Protein AF-X1LHU5-F1 (afdb_monomer_lite)

Secondary structure (DSSP, 8-state):
-PPPPEEE-TTT--EEEPEE-TTS-EEEE-TTT--EEE--SHHHHHHHHHHHHHHHTS----

Radius of gyration: 11.69 Å; chains: 1; bounding box: 28×23×27 Å

Structure (mmCIF, N/CA/C/O backbone):
data_AF-X1LHU5-F1
#
_entry.id   AF-X1LHU5-F1
#
loop_
_atom_site.group_PDB
_atom_site.id
_atom_site.type_symbol
_atom_site.label_atom_id
_atom_site.label_alt_id
_atom_site.label_comp_id
_atom_site.label_asym_id
_atom_site.label_entity_id
_atom_site.label_seq_id
_atom_site.pdbx_PDB_ins_code
_atom_site.Cartn_x
_atom_site.Cartn_y
_atom_site.Cartn_z
_atom_site.occupancy
_atom_site.B_iso_or_equiv
_atom_site.auth_seq_id
_atom_site.auth_comp_id
_atom_site.auth_asym_id
_atom_site.auth_atom_id
_atom_site.pdbx_PDB_model_num
ATOM 1 N N . MET A 1 1 ? -2.647 -17.180 13.460 1.00 40.44 1 MET A N 1
ATOM 2 C CA . MET A 1 1 ? -3.434 -16.464 12.434 1.00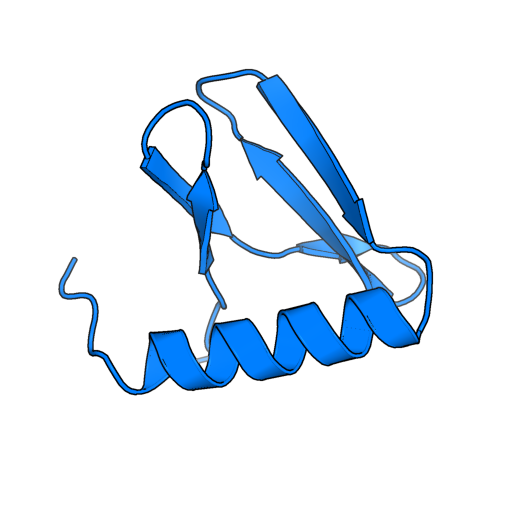 40.44 1 MET A CA 1
ATOM 3 C C . MET A 1 1 ? -2.616 -15.268 11.991 1.00 40.44 1 MET A C 1
ATOM 5 O O . MET A 1 1 ? -2.354 -14.402 12.818 1.00 40.44 1 MET A O 1
ATOM 9 N N . ASP A 1 2 ? -2.152 -15.251 10.744 1.00 51.03 2 ASP A N 1
ATOM 10 C CA . ASP A 1 2 ? -1.430 -14.099 10.200 1.00 51.03 2 ASP A CA 1
ATOM 11 C C . ASP A 1 2 ? -2.377 -12.900 10.093 1.00 51.03 2 ASP A C 1
ATOM 13 O O . ASP A 1 2 ? -3.465 -13.002 9.525 1.00 51.03 2 ASP A O 1
ATOM 17 N N . LYS A 1 3 ? -1.986 -11.756 10.663 1.00 63.50 3 LYS A N 1
ATOM 18 C CA . LYS A 1 3 ? -2.751 -10.513 10.525 1.00 63.50 3 LYS A CA 1
ATOM 19 C C . LYS A 1 3 ? -2.635 -10.003 9.088 1.00 63.50 3 LYS A C 1
ATOM 21 O O . LYS A 1 3 ? -1.533 -9.739 8.607 1.00 63.50 3 LYS A O 1
ATOM 26 N N . ILE A 1 4 ? -3.769 -9.825 8.415 1.00 72.31 4 ILE A N 1
ATOM 27 C CA . ILE A 1 4 ? -3.829 -9.205 7.087 1.00 72.31 4 ILE A CA 1
ATOM 28 C C . ILE A 1 4 ? -4.011 -7.696 7.274 1.00 72.31 4 ILE A C 1
ATOM 30 O O . ILE A 1 4 ? -5.018 -7.255 7.820 1.00 72.31 4 ILE A O 1
ATOM 34 N N . HIS A 1 5 ? -3.041 -6.898 6.823 1.00 84.31 5 HIS A N 1
ATOM 35 C CA . HIS A 1 5 ? -3.160 -5.439 6.842 1.00 84.31 5 HIS A CA 1
ATOM 36 C C . HIS A 1 5 ? -4.038 -4.949 5.685 1.00 84.31 5 HIS A C 1
ATOM 38 O O . HIS A 1 5 ? -3.808 -5.318 4.531 1.00 84.31 5 HIS A O 1
ATOM 44 N N . CYS A 1 6 ? -4.995 -4.070 5.987 1.00 88.12 6 CYS A N 1
ATOM 45 C CA . CYS A 1 6 ? -5.918 -3.486 5.015 1.00 88.12 6 CYS A CA 1
ATOM 46 C C . CYS A 1 6 ? -5.906 -1.953 5.085 1.00 88.12 6 CYS A C 1
ATOM 48 O O . CYS A 1 6 ? -5.615 -1.367 6.129 1.00 88.12 6 CYS A O 1
ATOM 50 N N . VAL A 1 7 ? -6.258 -1.300 3.978 1.00 89.81 7 VAL A N 1
ATOM 51 C CA . VAL A 1 7 ? -6.484 0.155 3.906 1.00 89.81 7 VAL A CA 1
ATOM 52 C C . VAL A 1 7 ? -7.764 0.447 3.136 1.00 89.81 7 VAL A C 1
ATOM 54 O O . VAL A 1 7 ? -8.176 -0.358 2.304 1.00 89.81 7 VAL A O 1
ATOM 57 N N . LYS A 1 8 ? -8.384 1.605 3.373 1.00 91.81 8 LYS A N 1
ATOM 58 C CA . LYS A 1 8 ? -9.521 2.041 2.558 1.00 91.81 8 LYS A CA 1
ATOM 59 C C . LYS A 1 8 ? -9.061 2.515 1.184 1.00 91.81 8 LYS A C 1
ATOM 61 O O . LYS A 1 8 ? -8.086 3.256 1.064 1.00 91.81 8 LYS A O 1
ATOM 66 N N . CYS A 1 9 ? -9.801 2.126 0.155 1.00 92.69 9 CYS A N 1
ATOM 67 C CA . CYS A 1 9 ? -9.712 2.713 -1.170 1.00 92.69 9 CYS A CA 1
ATOM 68 C C . CYS A 1 9 ? -9.994 4.213 -1.076 1.00 92.69 9 CYS A C 1
ATOM 70 O O . CYS A 1 9 ? -11.039 4.600 -0.558 1.00 92.69 9 CYS A O 1
ATOM 72 N N . PHE A 1 10 ? -9.114 5.060 -1.610 1.00 89.94 10 PHE A N 1
ATOM 73 C CA . PHE A 1 10 ? -9.364 6.504 -1.593 1.00 89.94 10 PHE A CA 1
ATOM 74 C C . PHE A 1 10 ? -10.471 6.934 -2.571 1.00 89.94 10 PHE A C 1
ATOM 76 O O . PHE A 1 10 ? -10.970 8.045 -2.455 1.00 89.94 10 PHE A O 1
ATOM 83 N N . LEU A 1 11 ? -10.857 6.062 -3.515 1.00 95.81 11 LEU A N 1
ATOM 84 C CA . LEU A 1 11 ? -11.933 6.324 -4.474 1.00 95.81 11 LEU A CA 1
ATOM 85 C C . LEU A 1 11 ? -13.312 5.910 -3.939 1.00 95.81 11 LEU A C 1
ATOM 87 O O . LEU A 1 11 ? -14.226 6.723 -3.930 1.00 95.81 11 LEU A O 1
ATOM 91 N N . CYS A 1 12 ? -13.475 4.661 -3.487 1.00 96.12 12 CYS A N 1
ATOM 92 C CA . CYS A 1 12 ? -14.783 4.119 -3.074 1.00 96.12 12 CYS A CA 1
ATOM 93 C C . CYS A 1 12 ? -14.906 3.769 -1.590 1.00 96.12 12 CYS A C 1
ATOM 95 O O . CYS A 1 12 ? -15.960 3.319 -1.158 1.00 96.12 12 CYS A O 1
ATOM 97 N N . GLY A 1 13 ? -13.839 3.910 -0.803 1.00 92.75 13 GLY A N 1
ATOM 98 C CA . GLY A 1 13 ? -13.852 3.580 0.623 1.00 92.75 13 GLY A CA 1
ATOM 99 C C . GLY A 1 13 ? -13.787 2.087 0.970 1.00 92.75 13 GLY A C 1
ATOM 100 O O . GLY A 1 13 ? -13.650 1.777 2.153 1.00 92.75 13 GLY A O 1
ATOM 101 N N . GLU A 1 14 ? -13.827 1.184 -0.017 1.00 92.38 14 GLU A N 1
ATOM 102 C CA . GLU A 1 14 ? -13.730 -0.274 0.173 1.00 92.38 14 GLU A CA 1
ATOM 103 C C . GLU A 1 14 ? -12.435 -0.681 0.891 1.00 92.38 14 GLU A C 1
ATOM 105 O O . GLU A 1 14 ? -11.375 -0.100 0.636 1.00 92.38 14 GLU A O 1
ATOM 110 N N . TRP A 1 15 ? -12.483 -1.705 1.746 1.00 90.88 15 TRP A N 1
ATOM 111 C CA . TRP A 1 15 ? -11.282 -2.220 2.404 1.00 90.88 15 TRP A CA 1
ATOM 112 C C . TRP A 1 15 ? -10.468 -3.094 1.450 1.00 90.88 15 TRP A C 1
ATOM 114 O O . TRP A 1 15 ? -10.906 -4.142 0.985 1.00 90.88 15 TRP A O 1
ATOM 124 N N . ILE A 1 16 ? -9.236 -2.673 1.180 1.00 92.38 16 ILE A N 1
ATOM 125 C CA . ILE A 1 16 ? -8.323 -3.358 0.273 1.00 92.38 16 ILE A CA 1
ATOM 126 C C . ILE A 1 16 ? -7.217 -4.032 1.089 1.00 92.38 16 ILE A C 1
ATOM 128 O O . ILE A 1 16 ? -6.491 -3.337 1.810 1.00 92.38 16 ILE A O 1
ATOM 132 N N . PRO A 1 17 ? -7.023 -5.356 0.951 1.00 91.06 17 PRO A N 1
ATOM 133 C CA . PRO A 1 17 ? -5.894 -6.032 1.567 1.00 91.06 17 PRO A CA 1
ATOM 134 C C . PRO A 1 17 ? -4.590 -5.622 0.882 1.00 91.06 17 PRO A C 1
ATOM 136 O O . PRO A 1 17 ? -4.492 -5.598 -0.349 1.00 91.06 17 PRO A O 1
ATOM 139 N N . ILE A 1 18 ? -3.561 -5.358 1.680 1.00 90.88 18 ILE A N 1
ATOM 140 C CA . ILE A 1 18 ? -2.208 -5.141 1.175 1.00 90.88 18 ILE A CA 1
ATOM 141 C C . ILE A 1 18 ? -1.606 -6.499 0.842 1.00 90.88 18 ILE A C 1
ATOM 143 O O . ILE A 1 18 ? -1.460 -7.370 1.701 1.00 90.88 18 ILE A O 1
ATOM 147 N N . ARG A 1 19 ? -1.231 -6.672 -0.421 1.00 91.31 19 ARG A N 1
ATOM 148 C CA . ARG A 1 19 ? -0.596 -7.887 -0.929 1.00 91.31 19 ARG A CA 1
ATOM 149 C C . ARG A 1 19 ? 0.895 -7.662 -1.101 1.00 91.31 19 ARG A C 1
ATOM 151 O O . ARG A 1 19 ? 1.354 -6.527 -1.172 1.00 91.31 19 ARG A O 1
ATOM 158 N N . LYS A 1 20 ? 1.653 -8.750 -1.196 1.00 91.00 20 LYS A N 1
ATOM 159 C CA . LYS A 1 20 ? 3.091 -8.730 -1.482 1.00 91.00 20 LYS A CA 1
ATOM 160 C C . LYS A 1 20 ? 3.361 -9.415 -2.809 1.00 91.00 20 LYS A C 1
ATOM 162 O O . LYS A 1 20 ? 2.785 -10.463 -3.097 1.00 91.00 20 LYS A O 1
ATOM 167 N N . SER A 1 21 ? 4.204 -8.806 -3.632 1.00 90.06 21 SER A N 1
ATOM 168 C CA . SER A 1 21 ? 4.693 -9.424 -4.862 1.00 90.06 21 SER A CA 1
ATOM 169 C C . SER A 1 21 ? 5.691 -10.542 -4.544 1.00 90.06 21 SER A C 1
ATOM 171 O O . SER A 1 21 ? 6.134 -10.688 -3.403 1.00 90.06 21 SER A O 1
ATOM 173 N N . L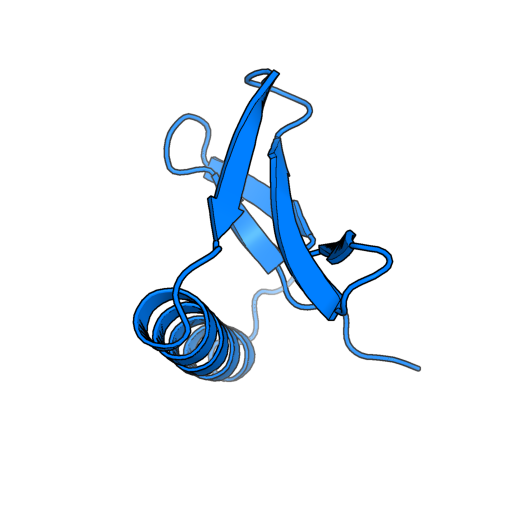YS A 1 22 ? 6.117 -11.289 -5.572 1.00 89.44 22 LYS A N 1
ATOM 174 C CA . LYS A 1 22 ? 7.199 -12.286 -5.453 1.00 89.44 22 LYS A CA 1
ATOM 175 C C . LYS A 1 22 ? 8.517 -11.685 -4.939 1.00 89.44 22 LYS A C 1
ATOM 177 O O . LYS A 1 22 ? 9.319 -12.393 -4.352 1.00 89.44 22 LYS A O 1
ATOM 182 N N . LEU A 1 23 ? 8.710 -10.375 -5.118 1.00 88.69 23 LEU A N 1
ATOM 183 C CA . LEU A 1 23 ? 9.870 -9.617 -4.636 1.00 88.69 23 LEU A CA 1
ATOM 1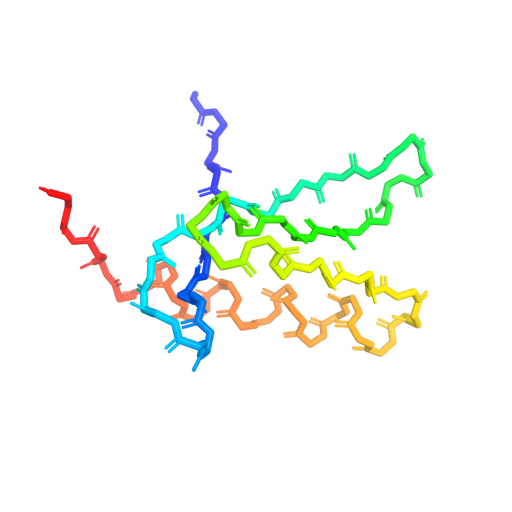84 C C . LEU A 1 23 ? 9.607 -8.930 -3.283 1.00 88.69 23 LEU A C 1
ATOM 186 O O . LEU A 1 23 ? 10.288 -7.969 -2.934 1.00 88.69 23 LEU A O 1
ATOM 190 N N . ASN A 1 24 ? 8.581 -9.367 -2.543 1.00 86.44 24 ASN A N 1
ATOM 191 C CA . ASN A 1 24 ? 8.178 -8.814 -1.245 1.00 86.44 24 ASN A CA 1
ATOM 192 C C . ASN A 1 24 ? 7.821 -7.309 -1.285 1.00 86.44 24 ASN A C 1
ATOM 194 O O . ASN A 1 24 ? 7.837 -6.631 -0.257 1.00 86.44 24 ASN A O 1
ATOM 198 N N . ARG A 1 25 ? 7.475 -6.772 -2.465 1.00 90.00 25 ARG A N 1
ATOM 199 C CA . ARG A 1 25 ? 7.022 -5.381 -2.621 1.00 90.00 25 ARG A CA 1
ATOM 200 C C . ARG A 1 25 ? 5.510 -5.297 -2.407 1.00 90.00 25 ARG A C 1
ATOM 202 O O . ARG A 1 25 ? 4.786 -6.104 -3.000 1.00 90.00 25 ARG A O 1
ATOM 209 N N . PRO A 1 26 ? 5.017 -4.369 -1.574 1.00 93.25 26 PRO A N 1
ATOM 210 C CA . PRO A 1 26 ? 3.595 -4.243 -1.332 1.00 93.25 26 PRO A CA 1
ATOM 211 C C . PRO A 1 26 ? 2.865 -3.644 -2.539 1.00 93.25 26 PRO A C 1
ATOM 213 O O . PRO A 1 26 ? 3.349 -2.717 -3.191 1.00 93.25 26 PRO A O 1
ATOM 216 N N . TYR A 1 27 ? 1.675 -4.166 -2.812 1.00 94.12 27 TYR A N 1
ATOM 217 C CA . TYR A 1 27 ? 0.764 -3.647 -3.825 1.00 94.12 27 TYR A CA 1
ATOM 218 C C . TYR A 1 27 ? -0.690 -3.799 -3.371 1.00 94.12 27 TYR A C 1
ATOM 220 O O . TYR A 1 27 ? -1.010 -4.627 -2.511 1.00 94.12 27 TYR A O 1
ATOM 228 N N . LEU A 1 28 ? -1.573 -2.986 -3.946 1.00 94.25 28 LEU A N 1
ATOM 229 C CA . LEU A 1 28 ? -2.995 -2.941 -3.620 1.00 94.25 28 LEU A CA 1
ATOM 230 C C . LEU A 1 28 ? -3.828 -3.007 -4.896 1.00 94.25 28 LEU A C 1
ATOM 232 O O . LEU A 1 28 ? -3.481 -2.372 -5.889 1.00 94.25 28 LEU A O 1
ATOM 236 N N . VAL A 1 29 ? -4.935 -3.747 -4.848 1.00 95.69 29 VAL A N 1
ATOM 237 C CA . VAL A 1 29 ? -5.897 -3.845 -5.953 1.00 95.69 29 VAL A CA 1
ATOM 238 C C . VAL A 1 29 ? -7.306 -3.712 -5.391 1.00 95.69 29 VAL A C 1
ATOM 240 O O . VAL A 1 29 ? -7.772 -4.590 -4.664 1.00 95.69 29 VAL A O 1
ATOM 243 N N . CYS A 1 30 ? -7.991 -2.625 -5.734 1.00 95.75 30 CYS A N 1
ATOM 244 C CA . CYS A 1 30 ? -9.408 -2.453 -5.448 1.00 95.75 30 CYS A CA 1
ATOM 245 C C . CYS A 1 30 ? -10.232 -3.218 -6.485 1.00 95.75 30 CYS A C 1
ATOM 247 O O . CYS A 1 30 ? -10.162 -2.909 -7.672 1.00 95.75 30 CYS A O 1
ATOM 249 N N . ARG A 1 31 ? -11.050 -4.179 -6.048 1.00 94.75 31 ARG A N 1
ATOM 250 C CA . ARG A 1 31 ? -11.932 -4.925 -6.962 1.00 94.75 31 ARG A CA 1
ATOM 251 C C . ARG A 1 31 ? -13.137 -4.108 -7.430 1.00 94.75 31 ARG A C 1
ATOM 253 O O . ARG A 1 31 ? -13.623 -4.356 -8.522 1.00 94.75 31 ARG A O 1
ATOM 260 N N . THR A 1 32 ? -13.567 -3.123 -6.642 1.00 96.31 32 THR A N 1
ATOM 261 C CA . THR A 1 32 ? -14.726 -2.273 -6.955 1.00 96.31 32 THR A CA 1
ATOM 262 C C . THR A 1 32 ? -14.393 -1.197 -7.989 1.00 96.31 32 THR A C 1
ATOM 264 O O . THR A 1 32 ? -15.130 -1.016 -8.948 1.00 96.31 32 THR A O 1
ATOM 267 N N . CYS A 1 33 ? -13.266 -0.493 -7.827 1.00 96.81 33 CYS A N 1
ATOM 268 C CA . CYS A 1 33 ? -12.871 0.607 -8.722 1.00 96.81 33 CYS A CA 1
ATOM 269 C C . CYS A 1 33 ? -11.825 0.223 -9.772 1.00 96.81 33 CYS A C 1
ATOM 271 O O . CYS A 1 33 ? -11.343 1.101 -10.479 1.00 96.81 33 CYS A O 1
ATOM 273 N N . ALA A 1 34 ? -11.376 -1.035 -9.797 1.00 95.56 34 ALA A N 1
ATOM 274 C CA . ALA A 1 34 ? -10.234 -1.503 -10.596 1.00 95.56 34 ALA A CA 1
ATOM 275 C C . ALA A 1 34 ? -8.902 -0.749 -10.352 1.00 95.56 34 ALA A C 1
ATOM 277 O O . ALA A 1 34 ? -7.914 -0.951 -11.060 1.00 95.56 34 ALA A O 1
ATOM 278 N N . MET A 1 35 ? -8.837 0.096 -9.320 1.00 95.50 35 MET A N 1
ATOM 279 C CA . MET A 1 35 ? -7.640 0.848 -8.963 1.00 95.50 35 MET A CA 1
ATOM 280 C C . MET A 1 35 ? -6.523 -0.090 -8.510 1.00 95.50 35 MET A C 1
ATOM 282 O O . MET A 1 35 ? -6.716 -0.921 -7.620 1.00 95.50 35 MET A O 1
ATOM 286 N N . THR A 1 36 ? -5.332 0.117 -9.064 1.00 95.38 36 THR A N 1
ATOM 287 C CA . THR A 1 36 ? -4.126 -0.630 -8.708 1.00 95.38 36 THR A CA 1
ATOM 288 C C . THR A 1 36 ? -3.034 0.327 -8.248 1.00 95.38 36 THR A C 1
ATOM 290 O O . THR A 1 36 ? -2.762 1.326 -8.908 1.00 95.38 36 THR A O 1
ATOM 293 N N . ILE A 1 37 ? -2.400 0.022 -7.114 1.00 93.31 37 ILE A N 1
ATOM 294 C CA . ILE A 1 37 ? -1.307 0.818 -6.544 1.00 93.31 37 ILE A CA 1
ATOM 295 C C . ILE A 1 37 ? -0.096 -0.086 -6.331 1.00 93.31 37 ILE A C 1
ATOM 297 O O . ILE A 1 37 ? -0.175 -1.080 -5.607 1.00 93.31 37 ILE A O 1
ATOM 301 N N . PHE A 1 38 ? 1.037 0.302 -6.913 1.00 94.25 38 PHE A N 1
ATOM 302 C CA . PHE A 1 38 ? 2.337 -0.322 -6.675 1.00 94.25 38 PHE A CA 1
ATOM 303 C C . PHE A 1 38 ? 3.209 0.605 -5.835 1.00 94.25 38 PHE A C 1
ATOM 305 O O . PHE A 1 38 ? 3.404 1.769 -6.183 1.00 94.25 38 PHE A O 1
ATOM 312 N N . VAL A 1 39 ? 3.754 0.091 -4.733 1.00 92.88 39 VAL A N 1
ATOM 313 C CA . VAL A 1 39 ? 4.621 0.864 -3.840 1.00 92.88 39 VAL A CA 1
ATOM 314 C C . VAL A 1 39 ? 6.050 0.349 -3.977 1.00 92.88 39 VAL A C 1
ATOM 316 O O . VAL A 1 39 ? 6.441 -0.643 -3.362 1.00 92.88 39 VAL A O 1
ATOM 319 N N . ASN A 1 40 ? 6.822 1.029 -4.825 1.00 91.75 40 ASN A N 1
ATOM 320 C CA . ASN A 1 40 ? 8.117 0.526 -5.289 1.00 91.75 40 ASN A CA 1
ATOM 321 C C . ASN A 1 40 ? 9.319 1.130 -4.547 1.00 91.75 40 ASN A C 1
ATOM 323 O O . ASN A 1 40 ? 10.312 0.435 -4.342 1.00 91.75 40 ASN A O 1
ATOM 327 N N . SER A 1 41 ? 9.239 2.394 -4.114 1.00 94.56 41 SER A N 1
ATOM 328 C CA . SER A 1 41 ? 10.332 3.042 -3.380 1.00 94.56 41 SER A CA 1
ATOM 329 C C . SER A 1 41 ? 10.370 2.594 -1.921 1.00 94.56 41 SER A C 1
ATOM 331 O O . SER A 1 4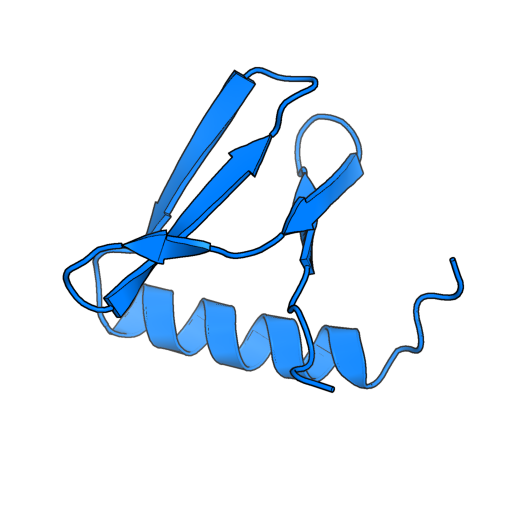1 ? 9.331 2.385 -1.295 1.00 94.56 41 SER A O 1
ATOM 333 N N . GLU A 1 42 ? 11.565 2.491 -1.341 1.00 92.56 42 GLU A N 1
ATOM 334 C CA . GLU A 1 42 ? 11.722 2.110 0.070 1.00 92.56 42 GLU A CA 1
ATOM 335 C C . GLU A 1 42 ? 11.008 3.076 1.015 1.00 92.56 42 GLU A C 1
ATOM 337 O O . GLU A 1 42 ? 10.325 2.639 1.943 1.00 92.56 42 GLU A O 1
ATOM 342 N N . LYS A 1 43 ? 11.083 4.383 0.725 1.00 95.38 43 LYS A N 1
ATOM 343 C CA . LYS A 1 43 ? 10.331 5.417 1.447 1.00 95.38 43 LYS A CA 1
ATOM 344 C C . LYS A 1 43 ? 8.831 5.121 1.425 1.00 95.38 43 LYS A C 1
ATOM 346 O O . LYS A 1 43 ? 8.202 5.125 2.477 1.00 95.38 43 LYS A O 1
ATOM 351 N N . GLY A 1 44 ? 8.271 4.812 0.253 1.00 93.62 44 GLY A N 1
ATOM 352 C CA . GLY A 1 44 ? 6.856 4.470 0.11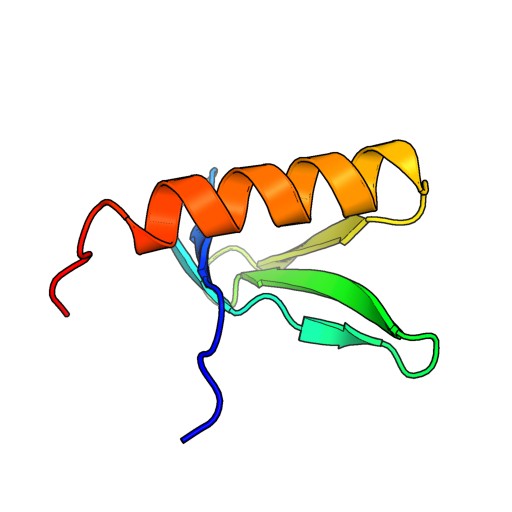6 1.00 93.62 44 GLY A CA 1
ATOM 353 C C . GLY A 1 44 ? 6.480 3.209 0.897 1.00 93.62 44 GLY A C 1
ATOM 354 O O . GLY A 1 44 ? 5.479 3.204 1.610 1.00 93.62 44 GLY A O 1
ATOM 355 N N . VAL A 1 45 ? 7.303 2.157 0.816 1.00 91.69 45 VAL A N 1
ATOM 356 C CA . VAL A 1 45 ? 7.082 0.898 1.548 1.00 91.69 45 VAL A CA 1
ATOM 357 C C . VAL A 1 45 ? 7.079 1.139 3.056 1.00 91.69 45 VAL A C 1
ATOM 359 O O . VAL A 1 45 ? 6.194 0.648 3.760 1.00 91.69 45 VAL A O 1
ATOM 362 N N . ARG A 1 46 ? 8.038 1.927 3.554 1.00 92.81 46 ARG A N 1
ATOM 363 C CA . ARG A 1 46 ? 8.122 2.306 4.966 1.00 92.81 46 ARG A CA 1
ATOM 364 C C . ARG A 1 46 ? 6.894 3.101 5.406 1.00 92.81 46 ARG A C 1
ATOM 366 O O . ARG A 1 46 ? 6.273 2.730 6.398 1.00 92.81 46 ARG A O 1
ATOM 373 N N . SER A 1 47 ? 6.502 4.126 4.651 1.00 92.69 47 SER A N 1
ATOM 374 C CA . SER A 1 47 ? 5.320 4.935 4.966 1.00 92.69 47 SER A CA 1
ATOM 375 C C . SER A 1 47 ? 4.031 4.109 4.978 1.00 92.69 47 SER A C 1
ATOM 377 O O . SER A 1 47 ? 3.208 4.284 5.874 1.00 92.69 47 SER A O 1
ATOM 379 N N . LEU A 1 48 ? 3.862 3.165 4.043 1.00 90.25 48 LEU A N 1
ATOM 380 C CA . LEU A 1 48 ? 2.708 2.260 4.036 1.00 90.25 48 LEU A CA 1
ATOM 381 C C . LEU A 1 48 ? 2.689 1.368 5.285 1.00 90.25 48 LEU A C 1
ATOM 383 O O . LEU A 1 48 ? 1.646 1.214 5.917 1.00 90.25 48 LEU A O 1
ATOM 387 N N . LYS A 1 49 ? 3.843 0.817 5.678 1.00 87.50 49 LYS A N 1
ATOM 388 C CA . LYS A 1 49 ? 3.964 0.003 6.894 1.00 87.50 49 LYS A CA 1
ATOM 389 C C . LYS A 1 49 ? 3.589 0.806 8.145 1.00 87.50 49 LYS A C 1
ATOM 391 O O . LYS A 1 49 ? 2.759 0.349 8.928 1.00 87.50 49 LYS A O 1
ATOM 396 N N . GLU A 1 50 ? 4.124 2.014 8.298 1.00 89.31 50 GLU A N 1
ATOM 397 C CA . GLU A 1 50 ? 3.794 2.911 9.416 1.00 89.31 50 GLU A CA 1
ATOM 398 C C . GLU A 1 50 ? 2.297 3.271 9.445 1.00 89.31 50 GLU A C 1
ATOM 400 O O . GLU A 1 50 ? 1.680 3.291 10.511 1.00 89.31 50 GLU A O 1
ATOM 405 N N . LEU A 1 51 ? 1.680 3.498 8.280 1.00 86.00 51 LEU A N 1
ATOM 406 C CA . LEU A 1 51 ? 0.246 3.776 8.168 1.00 86.00 51 LEU A CA 1
ATOM 407 C C . LEU A 1 51 ? -0.604 2.583 8.628 1.00 86.00 51 LEU A C 1
ATOM 409 O O . LEU A 1 51 ? -1.542 2.756 9.403 1.00 86.00 51 LEU A O 1
ATOM 413 N N . THR A 1 52 ? -0.250 1.366 8.216 1.00 82.88 52 THR A N 1
ATOM 414 C CA . THR A 1 52 ? -0.995 0.155 8.602 1.00 82.88 52 THR A CA 1
ATOM 415 C C . THR A 1 52 ? -0.919 -0.152 10.093 1.00 82.88 52 THR A C 1
ATOM 417 O O . THR A 1 52 ? -1.910 -0.592 10.668 1.00 82.88 52 THR A O 1
ATOM 420 N N . GLN A 1 53 ? 0.207 0.144 10.747 1.00 82.81 53 GLN A N 1
ATOM 421 C CA . GLN A 1 53 ? 0.347 -0.000 12.200 1.00 82.81 53 GLN A CA 1
ATOM 422 C C . GLN A 1 53 ? -0.567 0.966 12.968 1.00 82.81 53 GLN A C 1
ATOM 424 O O . GLN A 1 53 ? -1.120 0.600 14.002 1.00 82.81 53 GLN A O 1
ATOM 429 N N . LYS A 1 54 ? -0.770 2.183 12.446 1.00 78.94 54 LYS A N 1
ATOM 430 C CA . LYS A 1 54 ? -1.695 3.176 13.021 1.00 78.94 54 LYS A CA 1
ATOM 431 C C . LYS A 1 54 ? -3.168 2.835 12.790 1.00 78.94 54 LYS A C 1
ATOM 433 O O . LYS A 1 54 ? -4.019 3.281 13.552 1.00 78.94 54 LYS A O 1
ATOM 438 N N . ILE A 1 55 ? -3.479 2.096 11.726 1.00 70.94 55 ILE A N 1
ATOM 439 C CA . ILE A 1 55 ? -4.838 1.608 11.467 1.00 70.94 55 ILE A CA 1
ATOM 440 C C . ILE A 1 55 ? -5.145 0.415 12.376 1.00 70.94 55 ILE A C 1
ATOM 442 O O . ILE A 1 55 ? -6.217 0.384 12.960 1.00 70.94 55 ILE A O 1
ATOM 446 N N . ASP A 1 56 ? -4.202 -0.511 12.579 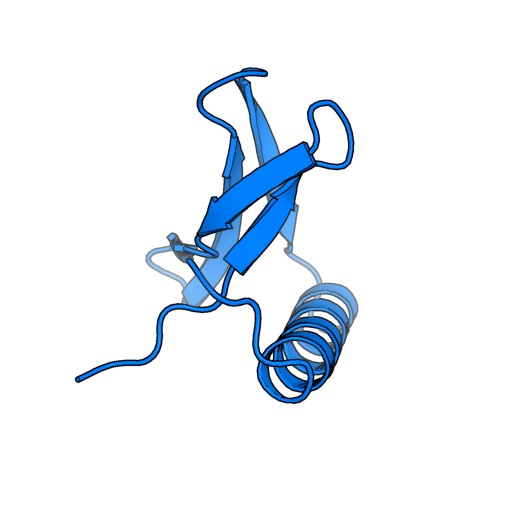1.00 58.75 56 ASP A N 1
ATOM 447 C CA . ASP A 1 56 ? -4.402 -1.692 13.441 1.00 58.75 56 ASP A CA 1
ATOM 448 C C . ASP A 1 56 ? -4.637 -1.318 14.923 1.00 58.75 56 ASP A C 1
ATOM 450 O O . ASP A 1 56 ? -5.314 -2.038 15.654 1.00 58.75 56 ASP A O 1
ATOM 454 N N . SER A 1 57 ? -4.139 -0.159 15.377 1.00 52.09 57 SER A N 1
ATOM 455 C CA . SER A 1 57 ? -4.429 0.363 16.723 1.00 52.09 57 SER A CA 1
ATOM 456 C C . SER A 1 57 ? -5.830 0.973 16.863 1.00 52.09 57 SER A C 1
ATOM 458 O O . SER A 1 57 ? -6.367 1.032 17.970 1.00 52.09 57 SER A O 1
ATOM 460 N N . LYS A 1 58 ? -6.462 1.378 15.756 1.00 46.81 58 LYS A N 1
ATOM 461 C CA . LYS A 1 58 ? -7.876 1.758 15.704 1.00 46.81 58 LYS A CA 1
ATOM 462 C C . LYS A 1 58 ? -8.666 0.540 15.241 1.00 46.81 58 LYS A C 1
ATOM 464 O O . LYS A 1 58 ? -8.896 0.404 14.049 1.00 46.81 58 LYS A O 1
ATOM 469 N N . LYS A 1 59 ? -9.055 -0.344 16.171 1.00 41.50 59 LYS A N 1
ATOM 470 C CA . LYS A 1 59 ? -9.877 -1.541 15.893 1.00 41.50 59 LYS A CA 1
ATOM 471 C C . LYS A 1 59 ? -11.001 -1.208 14.907 1.00 41.50 59 LYS A C 1
ATOM 473 O O . LYS A 1 59 ? -12.017 -0.626 15.280 1.00 41.50 59 LYS A O 1
ATOM 478 N N . VAL A 1 60 ? -10.800 -1.559 13.643 1.00 46.69 60 VAL A N 1
ATOM 479 C CA . VAL A 1 60 ? -11.849 -1.514 12.636 1.00 46.69 60 VAL A CA 1
ATOM 480 C C . VAL A 1 60 ? -12.672 -2.767 12.886 1.00 46.69 60 VAL A C 1
ATOM 482 O O . VAL A 1 60 ? -12.203 -3.875 12.641 1.00 46.69 60 VAL A O 1
ATOM 485 N N . HIS A 1 61 ? -13.845 -2.592 13.483 1.00 39.69 61 HIS A N 1
ATOM 486 C CA . HIS A 1 61 ? -14.804 -3.675 13.639 1.00 39.69 61 HIS A CA 1
ATOM 487 C C . HIS A 1 61 ? -15.389 -4.000 12.259 1.00 39.69 61 HIS A C 1
ATOM 489 O O . HIS A 1 61 ? -15.802 -3.085 11.542 1.00 39.69 61 HIS A O 1
ATOM 495 N N . PHE A 1 62 ? -15.327 -5.280 11.890 1.00 47.31 62 PHE A N 1
ATOM 496 C CA . PHE A 1 62 ? -15.989 -5.842 10.714 1.00 47.31 62 PHE A CA 1
ATOM 497 C C . PHE A 1 62 ? -17.462 -6.093 11.021 1.00 47.31 62 PHE A C 1
ATOM 499 O O . PHE A 1 62 ? -17.735 -6.530 12.165 1.00 47.31 62 PHE A O 1
#

Organism: NCBI:txid412755

pLDDT: mean 83.99, std 16.47, range [39.69, 96.81]

Foldseek 3Di:
DDDFQWDADPVPGDTWTWDADPVRWTKTADPVVRDIDTQDDPVSSVVVVVVSVVVVVVPPDD

Sequence (62 aa):
MDKIHCVKCFLCGEWIPIRKSKLNRPYLVCRTCAMTIFVNSEKGVRSLKELTQKIDSKKVHF